Protein AF-A0A3B9PHK7-F1 (afdb_monomer)

Secondary structure (DSSP, 8-state):
-PPPPPPP---S-HHHHHTTEEE-SSB-EEEETTTTEEEEEEEE--TT-TTS-EEEEEEEETTT--EEEEEEEEEEESEEEE--SSS-EEEEEETTTTEEEEEETTT--EEEEE----S----------

pLDDT: mean 96.05, std 5.45, range [64.12, 98.88]

Solvent-accessible surface area (backbone atoms only — not comparable to full-atom values): 7158 Å² total; per-residue (Å²): 135,81,89,84,78,78,81,84,70,62,84,63,53,74,68,39,49,72,63,27,50,41,62,19,17,73,32,33,62,36,65,33,74,90,77,39,34,35,39,36,28,20,35,73,53,65,89,93,51,47,65,43,56,18,38,31,34,42,29,21,35,65,87,77,28,49,76,75,51,74,33,68,65,90,46,67,24,26,19,43,33,42,42,54,56,101,80,33,39,30,38,35,26,13,29,87,78,12,26,37,39,33,21,39,57,86,80,42,48,80,74,52,74,48,65,83,50,65,81,62,41,60,83,73,86,64,70,89,112

Sequence (129 aa):
AGAEFLAPIEVFTEQEKAAKWRPGGWQPVTYHKASNEIYLLADQREKWTHKLPSRFVFVVDGSTGKRLRRIDLGHEIDAIGVSQDASPLLYAVSATDKTLYIHDARSGAALGTVDELGRAPTLIVTPDR

Radius of gyration: 14.82 Å; Cα contacts (8 Å, |Δi|>4): 303; chains: 1; bounding box: 41×33×37 Å

Foldseek 3Di:
DDDDDDDDQDLDDPVVVVQQKDAAAQAQWEAAPVQQKIWGFIDRDDPPCRRWFGQKIFIARNRHSHTPDIAGQVDRFRHWYWAHDPFIWIWTDDQVQQKIWIARPNPNHTDDMDHPNDRGDHDDDHDDD

Mean predicted aligned error: 3.12 Å

Structure (mmCIF, N/CA/C/O backbone):
data_AF-A0A3B9PHK7-F1
#
_entry.id   AF-A0A3B9PHK7-F1
#
loop_
_atom_site.group_PDB
_atom_site.id
_atom_site.type_symbol
_atom_site.label_atom_id
_atom_site.label_alt_id
_atom_site.label_comp_id
_atom_site.label_asym_id
_atom_site.label_entity_id
_atom_site.label_seq_id
_atom_site.pdbx_PDB_ins_code
_atom_site.Cartn_x
_atom_site.Cartn_y
_atom_site.Cartn_z
_atom_site.occupancy
_atom_site.B_iso_or_equiv
_atom_site.auth_seq_id
_atom_site.auth_comp_id
_atom_site.auth_asym_id
_atom_site.auth_atom_id
_atom_site.pdbx_PDB_model_num
ATOM 1 N N . ALA A 1 1 ? -25.169 22.256 11.347 1.00 67.50 1 ALA A N 1
ATOM 2 C CA . ALA A 1 1 ? -24.779 20.984 11.984 1.00 67.50 1 ALA A CA 1
ATOM 3 C C . ALA A 1 1 ? -23.267 20.851 11.855 1.00 67.50 1 ALA A C 1
ATOM 5 O O . ALA A 1 1 ? -22.759 21.155 10.782 1.00 67.50 1 ALA A O 1
ATOM 6 N N . GLY A 1 2 ? -22.552 20.543 12.941 1.00 78.12 2 GLY A N 1
ATOM 7 C CA . GLY A 1 2 ? -21.100 20.325 12.897 1.00 78.12 2 GLY A CA 1
ATOM 8 C C . GLY A 1 2 ? -20.765 19.006 12.197 1.00 78.12 2 GLY A C 1
ATOM 9 O O . GLY A 1 2 ? -21.628 18.140 12.096 1.00 78.12 2 GLY A O 1
ATOM 10 N N . ALA A 1 3 ? -19.542 18.865 11.689 1.00 81.31 3 ALA A N 1
ATOM 11 C CA . ALA A 1 3 ? -19.082 17.595 11.136 1.00 81.31 3 ALA A CA 1
ATOM 12 C C . ALA A 1 3 ? -18.886 16.569 12.265 1.00 81.31 3 ALA A C 1
ATOM 14 O O . ALA A 1 3 ? -18.235 16.872 13.265 1.00 81.31 3 ALA A O 1
ATOM 15 N N . GLU A 1 4 ? -19.429 15.364 12.094 1.00 87.31 4 GLU A N 1
ATOM 16 C CA . GLU A 1 4 ? -19.097 14.206 12.924 1.00 87.31 4 GLU A CA 1
ATOM 17 C C . GLU A 1 4 ? -17.910 13.475 12.290 1.00 87.31 4 GLU A C 1
ATOM 19 O O . GLU A 1 4 ? -17.957 13.087 11.122 1.00 87.31 4 GLU A O 1
ATOM 24 N N . PHE A 1 5 ? -16.827 13.316 13.050 1.00 83.50 5 PHE A N 1
ATOM 25 C CA . PHE A 1 5 ? -15.649 12.574 12.611 1.00 83.50 5 PHE A CA 1
ATOM 26 C C . PHE A 1 5 ? -15.727 11.135 13.111 1.00 83.50 5 PHE A C 1
ATOM 28 O O . PHE A 1 5 ? -16.051 10.890 14.273 1.00 83.50 5 PHE A O 1
ATOM 35 N N . LEU A 1 6 ? -15.386 10.187 12.239 1.00 82.25 6 LEU A N 1
ATOM 36 C CA . LEU A 1 6 ? -15.200 8.796 12.637 1.00 82.25 6 LEU A CA 1
ATOM 37 C C . LEU A 1 6 ? -13.993 8.665 13.575 1.00 82.25 6 LEU A C 1
ATOM 39 O O . LEU A 1 6 ? -13.069 9.484 13.549 1.00 82.25 6 LEU A O 1
ATOM 43 N N . ALA A 1 7 ? -13.992 7.606 14.384 1.00 87.25 7 ALA A N 1
ATOM 44 C CA . ALA A 1 7 ? -12.820 7.249 15.168 1.00 87.25 7 ALA A CA 1
ATOM 45 C C . ALA A 1 7 ? -11.613 6.974 14.241 1.00 87.25 7 ALA A C 1
ATOM 47 O O . ALA A 1 7 ? -11.799 6.422 13.152 1.00 87.25 7 ALA A O 1
ATOM 48 N N . PRO A 1 8 ? -10.380 7.331 14.649 1.00 89.31 8 PRO A N 1
ATOM 49 C CA . PRO A 1 8 ? -9.183 7.007 13.881 1.00 89.31 8 PRO A CA 1
ATOM 50 C C . PRO A 1 8 ? -9.017 5.498 13.688 1.00 89.31 8 PRO A C 1
ATOM 52 O O . PRO A 1 8 ? -9.273 4.708 14.596 1.00 89.31 8 PRO A O 1
ATOM 55 N N . ILE A 1 9 ? -8.527 5.106 12.513 1.00 91.12 9 ILE A N 1
ATOM 56 C CA . ILE A 1 9 ? -8.134 3.724 12.244 1.00 91.12 9 ILE A CA 1
ATOM 57 C C . ILE A 1 9 ? -6.730 3.487 12.804 1.00 91.12 9 ILE A C 1
ATOM 59 O O . ILE A 1 9 ? -5.747 4.059 12.330 1.00 91.12 9 ILE A O 1
ATOM 63 N N . GLU A 1 10 ? -6.636 2.601 13.791 1.00 91.81 10 GLU A N 1
ATOM 64 C CA . GLU A 1 10 ? -5.376 2.178 14.402 1.00 91.81 10 GLU A C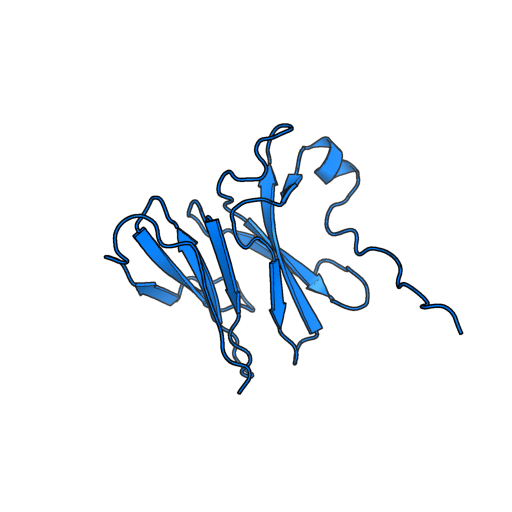A 1
ATOM 65 C C . GLU A 1 10 ? -4.828 0.931 13.695 1.00 91.81 10 GLU A C 1
ATOM 67 O O . GLU A 1 10 ? -5.211 -0.198 13.993 1.00 91.81 10 GLU A O 1
ATOM 72 N N . VAL A 1 11 ? -3.916 1.128 12.736 1.00 95.19 11 VAL A N 1
ATOM 73 C CA . VAL A 1 11 ? -3.357 0.021 11.930 1.00 95.19 11 VAL A CA 1
ATOM 74 C C . VAL A 1 11 ? -2.361 -0.847 12.709 1.00 95.19 11 VAL A C 1
ATOM 76 O O . VAL A 1 11 ? -2.212 -2.034 12.402 1.00 95.19 11 VAL A O 1
ATOM 79 N N . PHE A 1 12 ? -1.676 -0.281 13.705 1.00 96.25 12 PHE A N 1
ATOM 80 C CA . PHE A 1 12 ? -0.654 -0.968 14.502 1.00 96.25 12 PHE A CA 1
ATOM 81 C C . PHE A 1 12 ? -1.151 -1.252 15.913 1.00 96.25 12 PHE A C 1
ATOM 83 O O . PHE A 1 12 ? -1.751 -0.384 16.549 1.00 96.25 12 PHE A O 1
ATOM 90 N N . THR A 1 13 ? -0.828 -2.434 16.434 1.00 95.94 13 THR A N 1
ATOM 91 C CA . THR A 1 13 ? -1.042 -2.731 17.855 1.00 95.94 13 THR A CA 1
ATOM 92 C C . THR A 1 13 ? -0.087 -1.918 18.731 1.00 95.94 13 THR A C 1
ATOM 94 O O . THR A 1 13 ? 0.940 -1.415 18.268 1.00 95.94 13 THR A O 1
ATOM 97 N N . GLU A 1 14 ? -0.368 -1.831 20.031 1.00 96.94 14 GLU A N 1
ATOM 98 C CA . GLU A 1 14 ? 0.536 -1.171 20.982 1.00 96.94 14 GLU A CA 1
ATOM 99 C C . GLU A 1 14 ? 1.929 -1.823 21.010 1.00 96.94 14 GLU A C 1
ATOM 101 O O . GLU A 1 14 ? 2.943 -1.130 21.102 1.00 96.94 14 GLU A O 1
ATOM 106 N N . GLN A 1 15 ? 2.008 -3.148 20.837 1.00 98.12 15 GLN A N 1
ATOM 107 C CA . GLN A 1 15 ? 3.281 -3.865 20.737 1.00 98.12 15 GLN A CA 1
ATOM 108 C C . GLN A 1 15 ? 4.051 -3.480 19.470 1.00 98.12 15 GLN A C 1
ATOM 110 O O . GLN A 1 15 ? 5.267 -3.314 19.516 1.00 98.12 15 GLN A O 1
ATOM 115 N N . GLU A 1 16 ? 3.368 -3.300 18.341 1.00 97.75 16 GLU A N 1
ATOM 116 C CA . GLU A 1 16 ? 4.004 -2.889 17.088 1.00 97.75 16 GLU A CA 1
ATOM 117 C C . GLU A 1 16 ? 4.474 -1.436 17.134 1.00 97.75 16 GLU A C 1
ATOM 119 O O . GLU A 1 16 ? 5.586 -1.140 16.691 1.00 97.75 16 GLU A O 1
ATOM 124 N N . LYS A 1 17 ? 3.690 -0.542 17.748 1.00 97.19 17 LYS A N 1
ATOM 125 C CA . LYS A 1 17 ? 4.109 0.840 18.024 1.00 97.19 17 LYS A CA 1
ATOM 126 C C . LYS A 1 17 ? 5.353 0.870 18.915 1.00 97.19 17 LYS A C 1
ATOM 128 O O . LYS A 1 17 ? 6.294 1.613 18.621 1.00 97.19 17 LYS A O 1
ATOM 133 N N . ALA A 1 18 ? 5.393 0.039 19.961 1.00 98.06 18 ALA A N 1
ATOM 134 C CA . ALA A 1 18 ? 6.561 -0.120 20.828 1.00 98.06 18 ALA A CA 1
ATOM 135 C C . ALA A 1 18 ? 7.772 -0.695 20.068 1.00 98.06 18 ALA A C 1
ATOM 137 O O . ALA A 1 18 ? 8.894 -0.224 20.244 1.00 98.06 18 ALA A O 1
ATOM 138 N N . ALA A 1 19 ? 7.536 -1.632 19.145 1.00 98.31 19 ALA A N 1
ATOM 139 C CA . ALA A 1 19 ? 8.527 -2.170 18.211 1.00 98.31 19 ALA A CA 1
ATOM 140 C C . ALA A 1 19 ? 8.820 -1.241 17.014 1.00 98.31 19 ALA A C 1
ATOM 142 O O . ALA A 1 19 ? 9.459 -1.658 16.046 1.00 98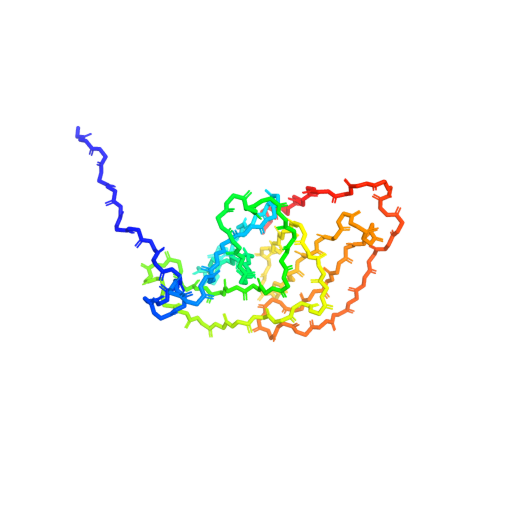.31 19 ALA A O 1
ATOM 143 N N . LYS A 1 20 ? 8.381 0.021 17.090 1.00 98.44 20 LYS A N 1
ATOM 144 C CA . LYS A 1 20 ? 8.667 1.104 16.143 1.00 98.44 20 LYS A CA 1
ATOM 145 C C . LYS A 1 20 ? 8.141 0.889 14.722 1.00 98.44 20 LYS A C 1
ATOM 147 O O . LYS A 1 20 ? 8.658 1.510 13.795 1.00 98.44 20 LYS A O 1
ATOM 152 N N . TRP A 1 21 ? 7.097 0.086 14.538 1.00 98.38 21 TRP A N 1
ATOM 153 C CA . TRP A 1 21 ? 6.368 0.046 13.271 1.00 98.38 21 TRP A CA 1
ATOM 154 C C . TRP A 1 21 ? 5.666 1.378 13.033 1.00 98.38 21 TRP A C 1
ATOM 156 O O . TRP A 1 21 ? 4.891 1.848 13.871 1.00 98.38 21 TRP A O 1
ATOM 166 N N . ARG A 1 22 ? 5.989 2.026 11.912 1.00 98.25 22 ARG A N 1
ATOM 167 C CA . ARG A 1 22 ? 5.428 3.325 11.531 1.00 98.25 22 ARG A CA 1
ATOM 168 C C . ARG A 1 22 ? 5.298 3.422 10.011 1.00 98.25 22 ARG A C 1
ATOM 170 O O . ARG A 1 22 ? 6.124 2.841 9.298 1.00 98.25 22 ARG A O 1
ATOM 177 N N . PRO A 1 23 ? 4.326 4.201 9.511 1.00 98.19 23 PRO A N 1
ATOM 178 C CA . PRO A 1 23 ? 4.223 4.474 8.089 1.00 98.19 23 PRO A CA 1
ATOM 179 C C . PRO A 1 23 ? 5.441 5.238 7.586 1.00 98.19 23 PRO A C 1
ATOM 181 O O . PRO A 1 23 ? 6.073 5.989 8.343 1.00 98.19 23 PRO A O 1
ATOM 184 N N . GLY A 1 24 ? 5.708 5.118 6.294 1.00 98.25 24 GLY A N 1
ATOM 185 C CA . GLY A 1 24 ? 6.541 6.097 5.623 1.00 98.25 24 GLY A CA 1
ATOM 186 C C . GLY A 1 24 ? 6.861 5.784 4.175 1.00 98.25 24 GLY A C 1
ATOM 187 O O . GLY A 1 24 ? 6.406 4.791 3.614 1.00 98.25 24 GLY A O 1
ATOM 188 N N . GLY A 1 25 ? 7.590 6.718 3.582 1.00 97.75 25 GLY A N 1
ATOM 189 C CA . GLY A 1 25 ? 7.742 6.874 2.142 1.00 97.75 25 GLY A CA 1
ATOM 190 C C . GLY A 1 25 ? 7.155 8.217 1.704 1.00 97.75 25 GLY A C 1
ATOM 191 O O . GLY A 1 25 ? 7.103 9.177 2.478 1.00 97.75 25 GLY A O 1
ATOM 192 N N . TRP A 1 26 ? 6.703 8.283 0.460 1.00 98.12 26 TRP A N 1
ATOM 193 C CA . TRP A 1 26 ? 6.180 9.467 -0.209 1.00 98.12 26 TRP A CA 1
ATOM 194 C C . TRP A 1 26 ? 4.658 9.437 -0.397 1.00 98.12 26 TRP A C 1
ATOM 196 O O . TRP A 1 26 ? 3.976 10.351 0.064 1.00 98.12 26 TRP A O 1
ATOM 206 N N . GLN A 1 27 ? 4.107 8.367 -0.982 1.00 98.12 27 GLN A N 1
ATOM 207 C CA . GLN A 1 27 ? 2.659 8.099 -0.999 1.00 98.12 27 GLN A CA 1
ATOM 208 C C . GLN A 1 27 ? 2.375 6.821 -0.207 1.00 98.12 27 GLN A C 1
ATOM 210 O O . GLN A 1 27 ? 2.229 5.746 -0.792 1.00 98.12 27 GLN A O 1
ATOM 215 N N . PRO A 1 28 ? 2.335 6.907 1.134 1.00 98.12 28 PRO A N 1
ATOM 216 C CA . PRO A 1 28 ? 2.305 5.721 1.974 1.00 98.12 28 PRO A CA 1
ATOM 217 C C . PRO A 1 28 ? 0.914 5.094 2.098 1.00 98.12 28 PRO A C 1
ATOM 219 O O . PRO A 1 28 ? 0.782 4.080 2.769 1.00 98.12 28 PRO A O 1
ATOM 222 N N . VAL A 1 29 ? -0.135 5.690 1.527 1.00 98.06 29 VAL A N 1
ATOM 223 C CA . VAL A 1 29 ? -1.509 5.204 1.680 1.00 98.06 29 VAL A CA 1
ATOM 224 C C . VAL A 1 29 ? -2.241 5.187 0.346 1.00 98.06 29 VAL A C 1
ATOM 226 O O . VAL A 1 29 ? -2.159 6.135 -0.432 1.00 98.06 29 VAL A O 1
ATOM 229 N N . THR A 1 30 ? -2.984 4.112 0.103 1.00 98.12 30 THR A N 1
ATOM 230 C CA . THR A 1 30 ? -3.943 4.003 -0.998 1.00 98.12 30 THR A CA 1
ATOM 231 C C . THR A 1 30 ? -5.179 3.223 -0.541 1.00 98.12 30 THR A C 1
ATOM 233 O O . THR A 1 30 ? -5.188 2.637 0.545 1.00 98.12 30 THR A O 1
ATOM 236 N N . TYR A 1 31 ? -6.248 3.256 -1.331 1.00 97.50 31 TYR A N 1
ATOM 237 C CA . TYR A 1 31 ? -7.546 2.694 -0.967 1.00 97.50 31 TYR A CA 1
ATOM 238 C C . TYR A 1 31 ? -8.190 2.006 -2.164 1.00 97.50 31 TYR A C 1
ATOM 240 O O . TYR A 1 31 ? -8.228 2.567 -3.259 1.00 97.50 31 TYR A O 1
ATOM 248 N N . HIS A 1 32 ? -8.724 0.809 -1.942 1.00 98.06 32 HIS A N 1
ATOM 249 C CA . HIS A 1 32 ? -9.518 0.093 -2.928 1.00 98.06 32 HIS A CA 1
ATOM 250 C C . HIS A 1 32 ? -11.001 0.168 -2.564 1.00 98.06 32 HIS A C 1
ATOM 252 O O . HIS A 1 32 ? -11.425 -0.349 -1.527 1.00 98.06 32 HIS A O 1
ATOM 258 N N . LYS A 1 33 ? -11.799 0.802 -3.428 1.00 96.44 33 LYS A N 1
ATOM 259 C CA . LYS A 1 33 ? -13.198 1.139 -3.130 1.00 96.44 33 LYS A CA 1
ATOM 260 C C . LYS A 1 33 ? -14.094 -0.077 -2.983 1.00 96.44 33 LYS A C 1
ATOM 262 O O . LYS A 1 33 ? -14.838 -0.169 -2.013 1.00 96.44 33 LYS A O 1
ATOM 267 N N . ALA A 1 34 ? -14.030 -1.002 -3.939 1.00 96.62 34 ALA A N 1
ATOM 268 C CA . ALA A 1 34 ? -14.975 -2.112 -4.003 1.00 96.62 34 ALA A CA 1
ATOM 269 C C . ALA A 1 34 ? -14.792 -3.115 -2.853 1.00 96.62 34 ALA A C 1
ATOM 271 O O . ALA A 1 34 ? -15.773 -3.693 -2.393 1.00 96.62 34 ALA A O 1
ATOM 272 N N . SER A 1 35 ? -13.557 -3.314 -2.372 1.00 97.56 35 SER A N 1
ATOM 273 C CA . SER A 1 35 ? -13.289 -4.171 -1.206 1.00 97.56 35 SER A CA 1
ATOM 274 C C . SER A 1 35 ? -13.277 -3.421 0.125 1.00 97.56 35 SER A C 1
ATOM 276 O O . SER A 1 35 ? -13.172 -4.075 1.158 1.00 97.56 35 SER A O 1
ATOM 278 N N . ASN A 1 36 ? -13.403 -2.088 0.118 1.00 97.31 36 ASN A N 1
ATOM 279 C CA . ASN A 1 36 ? -13.253 -1.244 1.303 1.00 97.31 36 ASN A CA 1
ATOM 280 C C . ASN A 1 36 ? -11.939 -1.528 2.053 1.00 97.31 36 ASN A C 1
ATOM 282 O O . ASN A 1 36 ? -11.925 -1.735 3.263 1.00 97.31 36 ASN A O 1
ATOM 286 N N . GLU A 1 37 ? -10.821 -1.575 1.329 1.00 98.31 3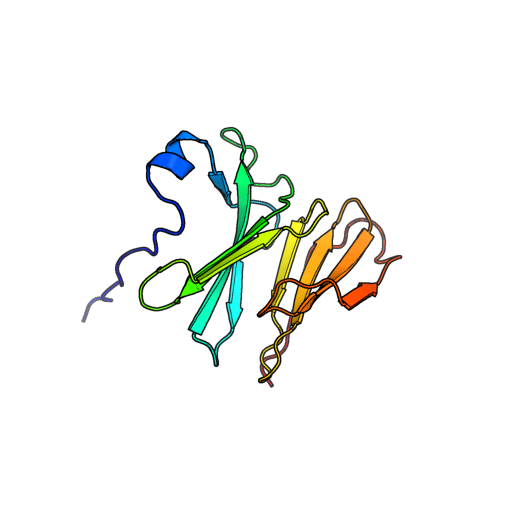7 GLU A N 1
ATOM 287 C CA . GLU A 1 37 ? -9.509 -1.903 1.896 1.00 98.31 37 GLU A CA 1
ATOM 288 C C . GLU A 1 37 ? -8.561 -0.708 1.829 1.00 98.31 37 GLU A C 1
ATOM 290 O O . GLU A 1 37 ? -8.332 -0.141 0.759 1.00 98.31 37 GLU A O 1
ATOM 295 N N . ILE A 1 38 ? -7.964 -0.355 2.969 1.00 98.38 38 ILE A N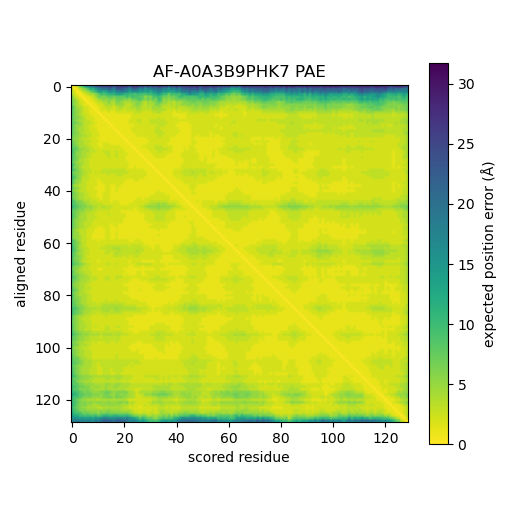 1
ATOM 296 C CA . ILE A 1 38 ? -6.884 0.630 3.066 1.00 98.38 38 ILE A CA 1
ATOM 297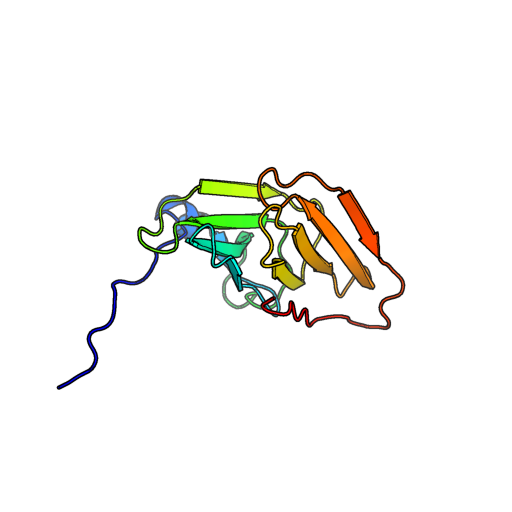 C C . ILE A 1 38 ? -5.552 -0.114 3.069 1.00 98.38 38 ILE A C 1
ATOM 299 O O . ILE A 1 38 ? -5.355 -1.054 3.838 1.00 98.38 38 ILE A O 1
ATOM 303 N N . TYR A 1 39 ? -4.623 0.350 2.242 1.00 98.69 39 TYR A N 1
ATOM 304 C CA . TYR A 1 39 ? -3.264 -0.163 2.126 1.00 98.69 39 TYR A CA 1
ATOM 305 C C . TYR A 1 39 ? -2.318 0.890 2.697 1.00 98.69 39 TYR A C 1
ATOM 307 O O . TYR A 1 39 ? -2.332 2.034 2.244 1.00 98.69 39 TYR A O 1
ATOM 315 N N . LEU A 1 40 ? -1.512 0.514 3.688 1.00 98.81 40 LEU A N 1
ATOM 316 C CA . LEU A 1 40 ? -0.590 1.404 4.389 1.00 98.81 40 LEU A CA 1
ATOM 317 C C . LEU A 1 40 ? 0.843 0.877 4.306 1.00 98.81 40 LEU A C 1
ATOM 319 O O . LEU A 1 40 ? 1.173 -0.157 4.887 1.00 98.81 40 LEU A O 1
ATOM 323 N N . LEU A 1 41 ? 1.695 1.615 3.609 1.00 98.88 41 LEU A N 1
ATOM 324 C CA . LEU A 1 41 ? 3.124 1.375 3.480 1.00 98.88 41 LEU A CA 1
ATOM 325 C C . LEU A 1 41 ? 3.841 1.731 4.789 1.00 98.88 41 LEU A C 1
ATOM 327 O O . LEU A 1 41 ? 3.728 2.855 5.292 1.00 98.88 41 LEU A O 1
ATOM 331 N N . ALA A 1 42 ? 4.560 0.769 5.360 1.00 98.69 42 ALA A N 1
ATOM 332 C CA . ALA A 1 42 ? 5.173 0.903 6.671 1.00 98.69 42 ALA A CA 1
ATOM 333 C C . ALA A 1 42 ? 6.386 -0.007 6.871 1.00 98.69 42 ALA A C 1
ATOM 335 O O . ALA A 1 42 ? 6.563 -1.026 6.211 1.00 98.69 42 ALA A O 1
ATOM 336 N N . ASP A 1 43 ? 7.212 0.368 7.843 1.00 98.81 43 ASP A N 1
ATOM 337 C CA . ASP A 1 43 ? 8.361 -0.424 8.279 1.00 98.81 43 ASP A CA 1
ATOM 338 C C . ASP A 1 43 ? 8.693 -0.098 9.738 1.00 98.81 43 ASP A C 1
ATOM 340 O O . ASP A 1 43 ? 8.132 0.839 10.322 1.00 98.81 43 ASP A O 1
ATOM 344 N N . GLN A 1 44 ? 9.626 -0.840 10.324 1.00 98.62 44 GLN A N 1
ATOM 345 C CA . GLN A 1 44 ? 10.237 -0.461 11.588 1.00 98.62 44 GLN A CA 1
ATOM 346 C C . GLN A 1 44 ? 11.206 0.692 11.362 1.00 98.62 44 GLN A C 1
ATOM 348 O O . GLN A 1 44 ? 12.146 0.587 10.577 1.00 98.62 44 GLN A O 1
ATOM 353 N N . ARG A 1 45 ? 10.988 1.812 12.052 1.00 97.88 45 ARG A N 1
ATOM 354 C CA . ARG A 1 45 ? 11.801 3.010 11.840 1.00 97.88 45 ARG A CA 1
ATOM 355 C C . ARG A 1 45 ? 11.882 3.903 13.069 1.00 97.88 45 ARG A C 1
ATOM 357 O O . ARG A 1 45 ? 10.962 3.976 13.886 1.00 97.88 45 ARG A O 1
ATOM 364 N N . GLU A 1 46 ? 12.983 4.637 13.164 1.00 97.88 46 GLU A N 1
ATOM 365 C CA . GLU A 1 46 ? 13.176 5.637 14.209 1.00 97.88 46 GLU A CA 1
ATOM 366 C C . GLU A 1 46 ? 12.264 6.861 14.046 1.00 97.88 46 GLU A C 1
ATOM 368 O O . GLU A 1 46 ? 11.562 7.063 13.052 1.00 97.88 46 GLU A O 1
ATOM 373 N N . LYS A 1 47 ? 12.259 7.720 15.066 1.00 95.31 47 LYS A N 1
ATOM 374 C CA . LYS A 1 47 ? 11.590 9.017 14.973 1.00 95.31 47 LYS A CA 1
ATOM 375 C C . LYS A 1 47 ? 12.223 9.839 13.839 1.00 95.31 47 LYS A C 1
ATOM 377 O O . LYS A 1 47 ? 13.436 9.831 13.670 1.00 95.31 47 LYS A O 1
ATOM 382 N N . TRP A 1 48 ? 11.393 10.583 13.107 1.00 97.12 48 TRP A N 1
ATOM 383 C CA . TRP A 1 48 ? 11.800 11.511 12.037 1.00 97.12 48 TRP A CA 1
ATOM 384 C C . TRP A 1 48 ? 12.318 10.894 10.730 1.00 97.12 48 TRP A C 1
ATOM 386 O O . TRP A 1 48 ? 12.664 11.637 9.820 1.00 97.12 48 TRP A O 1
ATOM 396 N N . THR A 1 49 ? 12.240 9.576 10.557 1.00 98.31 49 THR A N 1
ATOM 397 C CA . THR A 1 49 ? 12.581 8.887 9.296 1.00 98.31 49 THR A CA 1
ATOM 398 C C . THR A 1 49 ? 11.345 8.542 8.447 1.00 98.31 49 THR A C 1
ATOM 400 O O . THR A 1 49 ? 11.346 7.618 7.637 1.00 98.31 49 THR A O 1
ATOM 403 N N . HIS A 1 50 ? 10.252 9.290 8.619 1.00 98.06 50 HIS A N 1
ATOM 404 C CA . HIS A 1 50 ? 8.948 9.020 7.993 1.00 98.06 50 HIS A CA 1
ATOM 405 C C . HIS A 1 50 ? 8.936 9.161 6.460 1.00 98.06 50 HIS A C 1
ATOM 407 O O . HIS A 1 50 ? 7.985 8.723 5.826 1.00 98.06 50 HIS A O 1
ATOM 413 N N . LYS A 1 51 ? 9.979 9.747 5.860 1.00 97.81 51 LYS A N 1
ATOM 414 C CA . LYS A 1 51 ? 10.149 9.831 4.400 1.00 97.81 51 LYS A CA 1
ATOM 415 C C . LYS A 1 51 ? 11.060 8.751 3.815 1.00 97.81 51 LYS A C 1
ATOM 417 O O . LYS A 1 51 ? 11.214 8.714 2.604 1.00 97.81 51 LYS A O 1
ATOM 422 N N . LEU A 1 52 ? 11.689 7.920 4.652 1.00 98.12 52 LEU A N 1
ATOM 423 C CA . LEU A 1 52 ? 12.464 6.784 4.155 1.00 98.12 52 LEU A CA 1
ATOM 424 C C . LEU A 1 52 ? 11.523 5.717 3.577 1.00 98.12 52 LEU A C 1
ATOM 426 O O . LEU A 1 52 ? 10.397 5.596 4.085 1.00 98.12 52 LEU A O 1
ATOM 430 N N . PRO A 1 53 ? 11.982 4.951 2.574 1.00 98.44 53 PRO A N 1
ATOM 431 C CA . PRO A 1 53 ? 11.212 3.859 1.998 1.00 98.44 53 PRO A CA 1
ATOM 432 C C . PRO A 1 53 ? 10.821 2.798 3.036 1.00 98.44 53 PRO A C 1
ATOM 434 O O . PRO A 1 53 ? 11.246 2.817 4.198 1.00 98.44 53 PRO A O 1
ATOM 437 N N . SER A 1 54 ? 9.917 1.917 2.622 1.00 98.88 54 SER A N 1
ATOM 438 C CA . SER A 1 54 ? 9.400 0.824 3.439 1.00 98.88 54 SER A CA 1
ATOM 439 C C . SER A 1 54 ? 9.325 -0.466 2.645 1.00 98.88 54 SER A C 1
ATOM 441 O O . SER A 1 54 ? 9.128 -0.430 1.434 1.00 98.88 54 SER A O 1
ATOM 443 N N . ARG A 1 55 ? 9.348 -1.602 3.345 1.00 98.81 55 ARG A N 1
ATOM 444 C CA . ARG A 1 55 ? 9.256 -2.924 2.711 1.00 98.81 55 ARG A CA 1
ATOM 445 C C . ARG A 1 55 ? 7.910 -3.617 2.883 1.00 98.81 55 ARG A C 1
ATOM 447 O O . ARG A 1 55 ? 7.667 -4.627 2.232 1.00 98.81 55 ARG A O 1
ATOM 454 N N . PHE A 1 56 ? 7.023 -3.111 3.744 1.00 98.88 56 PHE A N 1
ATOM 455 C CA . PHE A 1 56 ? 5.769 -3.795 4.066 1.00 98.88 56 PHE A CA 1
ATOM 456 C C . PHE A 1 56 ? 4.540 -2.942 3.774 1.00 98.88 56 PHE A C 1
ATOM 458 O O . PHE A 1 56 ? 4.512 -1.748 4.068 1.00 98.88 56 PHE A O 1
ATOM 465 N N . VAL A 1 57 ? 3.476 -3.581 3.285 1.00 98.88 57 VAL A N 1
ATOM 466 C CA . VAL A 1 57 ? 2.132 -2.992 3.225 1.00 98.88 57 VAL A CA 1
ATOM 467 C C . VAL A 1 57 ? 1.221 -3.695 4.216 1.00 98.88 57 VAL A C 1
ATOM 469 O O . VAL A 1 57 ? 1.047 -4.912 4.185 1.00 98.88 57 VAL A O 1
ATOM 472 N N . PHE A 1 58 ? 0.600 -2.916 5.088 1.00 98.75 58 PHE A N 1
ATOM 473 C CA . PHE A 1 58 ? -0.449 -3.368 5.985 1.00 98.75 58 PHE A CA 1
ATOM 474 C C . PHE A 1 58 ? -1.793 -3.076 5.338 1.00 98.75 58 PHE A C 1
ATOM 476 O O . PHE A 1 58 ? -2.083 -1.926 5.016 1.00 98.75 58 PHE A O 1
ATOM 483 N N . VAL A 1 59 ? -2.606 -4.111 5.149 1.00 98.75 59 VAL A N 1
ATOM 484 C CA . VAL A 1 59 ? -3.949 -3.965 4.588 1.00 98.75 59 VAL A CA 1
ATOM 485 C C . VAL A 1 59 ? -4.970 -4.125 5.699 1.00 98.75 59 VAL A C 1
ATOM 487 O O . VAL A 1 59 ? -4.961 -5.128 6.425 1.00 98.75 59 VAL A O 1
ATOM 490 N N . VAL A 1 60 ? -5.843 -3.135 5.832 1.00 98.38 60 VAL A N 1
ATOM 491 C CA . VAL A 1 60 ? -6.892 -3.086 6.851 1.00 98.38 60 VAL A CA 1
ATOM 492 C C . VAL A 1 60 ? -8.251 -2.837 6.210 1.00 98.38 60 VAL A C 1
ATOM 494 O O . VAL A 1 60 ? -8.349 -2.207 5.158 1.00 98.38 60 VAL A O 1
ATOM 497 N N . ASP A 1 61 ? -9.301 -3.322 6.861 1.00 97.12 61 ASP A N 1
ATOM 498 C CA . ASP A 1 61 ? -10.675 -2.973 6.514 1.00 97.12 61 ASP A CA 1
ATOM 499 C C . ASP A 1 61 ? -10.927 -1.481 6.796 1.00 97.12 61 ASP A C 1
ATOM 501 O O . ASP A 1 61 ? -10.608 -0.976 7.874 1.00 97.12 61 ASP A O 1
ATOM 505 N N . GLY A 1 62 ? -11.485 -0.772 5.818 1.00 95.06 62 GLY A N 1
ATOM 506 C CA . GLY A 1 62 ? -11.660 0.680 5.834 1.00 95.06 62 GLY A CA 1
ATOM 507 C C . GLY A 1 62 ? -12.744 1.178 6.786 1.00 95.06 62 GLY A C 1
ATOM 508 O O . GLY A 1 62 ? -12.793 2.371 7.073 1.00 95.06 62 GLY A O 1
ATOM 509 N N . SER A 1 63 ? -13.597 0.293 7.307 1.00 92.50 63 SER A N 1
ATOM 510 C CA . SER A 1 63 ? -14.640 0.658 8.274 1.00 92.50 63 SER A CA 1
ATOM 511 C C . SER A 1 63 ? -14.241 0.345 9.712 1.00 92.50 63 SER A C 1
ATOM 513 O O . SER A 1 63 ? -14.564 1.100 10.624 1.00 92.50 63 SER A O 1
ATOM 515 N N . THR A 1 64 ? -13.556 -0.774 9.924 1.00 92.62 64 THR A N 1
ATOM 516 C CA . THR A 1 64 ? -13.255 -1.317 11.255 1.00 92.62 64 THR A CA 1
ATOM 517 C C . THR A 1 64 ? -11.795 -1.149 11.658 1.00 92.62 64 THR A C 1
ATOM 519 O O . THR A 1 64 ? -11.468 -1.308 12.832 1.00 92.62 64 THR A O 1
ATOM 522 N N . GLY A 1 65 ? -10.895 -0.893 10.705 1.00 93.31 65 GLY A N 1
ATOM 523 C CA . GLY A 1 65 ? -9.452 -0.876 10.940 1.00 93.31 65 GLY A CA 1
ATOM 524 C C . GLY A 1 65 ? -8.840 -2.253 11.200 1.00 93.31 65 GLY A C 1
ATOM 525 O O . GLY A 1 65 ? -7.639 -2.359 11.456 1.00 93.31 65 GLY A O 1
ATOM 526 N N . LYS A 1 66 ? -9.632 -3.332 11.130 1.00 95.56 66 LYS A N 1
ATOM 527 C CA . LYS A 1 66 ? -9.143 -4.691 11.356 1.00 95.56 66 LYS A CA 1
ATOM 528 C C . LYS A 1 66 ? -8.106 -5.051 10.297 1.00 95.56 66 LYS A C 1
ATOM 530 O O . LYS A 1 66 ? -8.373 -4.964 9.100 1.00 95.56 66 LYS A O 1
ATOM 535 N N . ARG A 1 67 ? -6.945 -5.545 10.734 1.00 97.31 67 ARG A N 1
ATOM 536 C CA . ARG A 1 67 ? -5.924 -6.075 9.827 1.00 97.31 67 ARG A CA 1
ATOM 537 C C . ARG A 1 67 ? -6.434 -7.296 9.072 1.00 97.31 67 ARG A C 1
ATOM 539 O O . ARG A 1 67 ? -6.842 -8.284 9.680 1.00 97.31 67 ARG A O 1
ATOM 546 N N . LEU A 1 68 ? -6.349 -7.218 7.750 1.00 98.00 68 LEU A N 1
ATOM 547 C CA . LEU A 1 68 ? -6.705 -8.291 6.829 1.00 98.00 68 LEU A CA 1
ATOM 548 C C . LEU A 1 68 ? -5.468 -9.093 6.429 1.00 98.00 68 LEU A C 1
ATOM 550 O O . LEU A 1 68 ? -5.502 -10.319 6.429 1.00 98.00 68 LEU A O 1
ATOM 554 N N . ARG A 1 69 ? -4.368 -8.402 6.109 1.00 97.69 69 ARG A N 1
ATOM 555 C CA . ARG A 1 69 ? -3.099 -9.021 5.700 1.00 97.69 69 ARG A CA 1
ATOM 556 C C . ARG A 1 69 ? -1.925 -8.055 5.848 1.00 97.69 69 ARG A C 1
ATOM 558 O O . ARG A 1 69 ? -2.109 -6.844 5.976 1.00 97.69 69 ARG A O 1
ATOM 565 N N . ARG A 1 70 ? -0.715 -8.611 5.824 1.00 98.31 70 ARG A N 1
ATOM 566 C CA . ARG A 1 70 ? 0.548 -7.879 5.688 1.00 98.31 70 ARG A CA 1
ATOM 567 C C . ARG A 1 70 ? 1.287 -8.449 4.484 1.00 98.31 70 ARG A C 1
ATOM 569 O O . ARG A 1 70 ? 1.484 -9.658 4.428 1.00 98.31 70 ARG A O 1
ATOM 576 N N . ILE A 1 71 ? 1.673 -7.585 3.559 1.00 98.75 71 ILE A N 1
ATOM 577 C CA . ILE A 1 71 ? 2.402 -7.931 2.340 1.00 98.75 71 ILE A CA 1
ATOM 578 C C . ILE A 1 71 ? 3.860 -7.521 2.544 1.00 98.75 71 ILE A C 1
ATOM 580 O O . ILE A 1 71 ? 4.120 -6.384 2.936 1.00 98.75 71 ILE A O 1
ATOM 584 N N . ASP A 1 72 ? 4.786 -8.448 2.313 1.00 98.50 72 ASP A N 1
ATOM 585 C CA . ASP A 1 72 ? 6.217 -8.163 2.186 1.00 98.50 72 ASP A CA 1
ATOM 586 C C . ASP A 1 72 ? 6.508 -7.899 0.707 1.00 98.50 72 ASP A C 1
ATOM 588 O O . ASP A 1 72 ? 6.237 -8.751 -0.140 1.00 98.50 72 ASP A O 1
ATOM 592 N N . LEU A 1 73 ? 6.973 -6.693 0.396 1.00 98.50 73 LEU A N 1
ATOM 593 C CA . LEU A 1 73 ? 7.228 -6.259 -0.974 1.00 98.50 73 LEU A CA 1
ATOM 594 C C . LEU A 1 73 ? 8.580 -6.765 -1.485 1.00 98.50 73 LEU A C 1
ATOM 596 O O . LEU A 1 73 ? 8.798 -6.739 -2.688 1.00 98.50 73 LEU A O 1
ATOM 600 N N . GLY A 1 74 ? 9.493 -7.194 -0.604 1.00 97.81 74 GLY A N 1
ATOM 601 C CA . GLY A 1 74 ? 10.848 -7.622 -0.974 1.00 97.81 74 GLY A CA 1
ATOM 602 C C . GLY A 1 74 ? 11.785 -6.499 -1.444 1.00 97.81 74 GLY A C 1
ATOM 603 O O . GLY A 1 74 ? 12.949 -6.766 -1.736 1.00 97.81 74 GLY A O 1
ATOM 604 N N . HIS A 1 75 ? 11.304 -5.253 -1.485 1.00 98.00 75 HIS A N 1
ATOM 605 C CA . HIS A 1 75 ? 12.007 -4.085 -2.018 1.00 98.00 75 HIS A CA 1
ATOM 606 C C . HIS A 1 75 ? 11.779 -2.849 -1.140 1.00 98.00 75 HIS A C 1
ATOM 608 O O . HIS A 1 75 ? 10.799 -2.768 -0.400 1.00 98.00 75 HIS A O 1
ATOM 614 N N . GLU A 1 76 ? 12.677 -1.870 -1.242 1.00 98.31 76 GLU A N 1
ATOM 615 C CA . GLU A 1 76 ? 12.518 -0.551 -0.622 1.00 98.31 76 GLU A CA 1
ATOM 616 C C . GLU A 1 76 ? 11.584 0.306 -1.485 1.00 98.31 76 GLU A C 1
ATOM 618 O O . GLU A 1 76 ? 11.952 0.726 -2.586 1.00 98.31 76 GLU A O 1
ATOM 623 N N . ILE A 1 77 ? 10.368 0.547 -0.993 1.00 98.81 77 ILE A N 1
ATOM 624 C CA . ILE A 1 77 ? 9.290 1.214 -1.728 1.00 98.81 77 ILE A CA 1
ATOM 625 C C . ILE A 1 77 ? 9.007 2.593 -1.140 1.00 98.81 77 ILE A C 1
ATOM 627 O O . ILE A 1 77 ? 8.886 2.762 0.074 1.00 98.81 77 ILE A O 1
ATOM 631 N N . ASP A 1 78 ? 8.852 3.579 -2.019 1.00 98.62 78 ASP A N 1
ATOM 632 C CA . ASP A 1 78 ? 8.555 4.965 -1.668 1.00 98.62 78 ASP A CA 1
ATOM 633 C C . ASP A 1 78 ? 7.060 5.275 -1.787 1.00 98.62 78 ASP A C 1
ATOM 635 O O . ASP A 1 78 ? 6.515 6.029 -0.987 1.00 98.62 78 ASP A O 1
ATOM 639 N N . ALA A 1 79 ? 6.360 4.717 -2.770 1.00 98.75 79 ALA A N 1
ATOM 640 C CA . ALA A 1 79 ? 4.951 5.030 -2.995 1.00 98.75 79 ALA A CA 1
ATOM 641 C C . ALA A 1 79 ? 4.157 3.804 -3.442 1.00 98.75 79 ALA A C 1
ATOM 643 O O . ALA A 1 79 ? 4.679 2.934 -4.138 1.00 98.75 79 ALA A O 1
ATOM 644 N N . ILE A 1 80 ? 2.884 3.758 -3.046 1.00 98.81 80 ILE A N 1
ATOM 645 C CA . ILE A 1 80 ? 1.952 2.696 -3.430 1.00 98.81 80 ILE A CA 1
ATOM 646 C C . ILE A 1 80 ? 0.683 3.246 -4.087 1.00 98.81 80 ILE A C 1
ATOM 648 O O . ILE A 1 80 ? 0.232 4.351 -3.785 1.00 98.81 80 ILE A O 1
ATOM 652 N N . GLY A 1 81 ? 0.080 2.443 -4.961 1.00 98.56 81 GLY A N 1
ATOM 653 C CA . GLY A 1 81 ? -1.233 2.677 -5.563 1.00 98.56 81 GLY A CA 1
ATOM 654 C C . GLY A 1 81 ? -1.953 1.356 -5.827 1.00 98.56 81 GLY A C 1
ATOM 655 O O . GLY A 1 81 ? -1.309 0.314 -5.901 1.00 98.56 81 GLY A O 1
ATOM 656 N N . VAL A 1 82 ? -3.279 1.376 -5.957 1.00 98.56 82 VAL A N 1
ATOM 657 C CA . VAL A 1 82 ? -4.071 0.159 -6.199 1.00 98.56 82 VAL A CA 1
ATOM 658 C C . VAL A 1 82 ? -5.060 0.376 -7.343 1.00 98.56 82 VAL A C 1
ATOM 660 O O . VAL A 1 82 ? -5.765 1.390 -7.365 1.00 98.56 82 VAL A O 1
ATOM 663 N N . SER A 1 83 ? -5.093 -0.538 -8.322 1.00 98.31 83 SER A N 1
ATOM 664 C CA . SER A 1 83 ? -6.119 -0.489 -9.377 1.00 98.31 83 SER A CA 1
ATOM 665 C C . SER A 1 83 ? -7.511 -0.698 -8.769 1.00 98.31 83 SER A C 1
ATOM 667 O O . SER A 1 83 ? -7.638 -1.310 -7.713 1.00 98.31 83 SER A O 1
ATOM 669 N N . GLN A 1 84 ? -8.551 -0.138 -9.393 1.00 97.88 84 GLN A N 1
ATOM 670 C CA . GLN A 1 84 ? -9.918 -0.115 -8.837 1.00 97.88 84 GLN A CA 1
ATOM 671 C C . GLN A 1 84 ? -10.850 -1.192 -9.414 1.00 97.88 84 GLN A C 1
ATOM 673 O O . GLN A 1 84 ? -12.049 -1.189 -9.140 1.00 97.88 84 GLN A O 1
ATOM 678 N N . ASP A 1 85 ? -10.313 -2.100 -10.229 1.00 96.06 85 ASP A N 1
ATOM 679 C CA . ASP A 1 85 ? -11.068 -3.206 -10.812 1.00 96.06 85 ASP A CA 1
ATOM 680 C C . ASP A 1 85 ? -11.274 -4.377 -9.819 1.00 96.06 85 ASP A C 1
ATOM 682 O O . ASP A 1 85 ? -10.777 -4.386 -8.693 1.00 96.06 85 ASP A O 1
ATOM 686 N N . ALA A 1 86 ? -12.042 -5.398 -10.218 1.00 95.44 86 ALA A N 1
ATOM 687 C CA . ALA A 1 86 ? -12.394 -6.522 -9.342 1.00 95.44 86 ALA A CA 1
ATOM 688 C C . ALA A 1 86 ? -11.204 -7.430 -8.952 1.00 95.44 86 ALA A C 1
ATOM 690 O O . ALA A 1 86 ? -11.282 -8.153 -7.946 1.00 95.44 86 ALA A O 1
ATOM 691 N N . SER A 1 87 ? -10.109 -7.379 -9.710 1.00 96.56 87 SER A N 1
ATOM 692 C CA . SER A 1 87 ? -8.875 -8.141 -9.517 1.00 96.56 87 SER A CA 1
ATOM 693 C C . SER A 1 87 ? -7.701 -7.177 -9.302 1.00 96.56 87 SER A C 1
ATOM 695 O O . SER A 1 87 ? -6.802 -7.100 -10.141 1.00 96.56 87 SER A O 1
ATOM 697 N N . PRO A 1 88 ? -7.704 -6.438 -8.175 1.00 98.00 88 PRO A N 1
ATOM 698 C CA . PRO A 1 88 ? -6.847 -5.279 -8.007 1.00 98.00 88 PRO A CA 1
ATOM 699 C C . PRO A 1 88 ? -5.362 -5.640 -8.013 1.00 98.00 88 PRO A C 1
ATOM 701 O O . PRO A 1 88 ? -4.922 -6.589 -7.354 1.00 98.00 88 PRO A O 1
ATOM 704 N N . LEU A 1 89 ? -4.580 -4.814 -8.702 1.00 98.56 89 LEU A N 1
ATOM 705 C CA . LEU A 1 89 ? -3.123 -4.816 -8.659 1.00 98.56 89 LEU A CA 1
ATOM 706 C C . LEU A 1 89 ? -2.635 -3.799 -7.631 1.00 98.56 89 LEU A C 1
ATOM 708 O O . LEU A 1 89 ? -3.133 -2.674 -7.583 1.00 98.56 89 LEU A O 1
ATOM 712 N N . LEU A 1 90 ? -1.636 -4.182 -6.838 1.00 98.75 90 LEU A N 1
ATOM 713 C CA . LEU A 1 90 ? -0.880 -3.288 -5.968 1.00 98.75 90 LEU A CA 1
ATOM 714 C C . LEU A 1 90 ? 0.388 -2.853 -6.705 1.00 98.75 90 LEU A C 1
ATOM 716 O O . LEU A 1 90 ? 1.277 -3.653 -6.992 1.00 98.75 90 LEU A O 1
ATOM 720 N N . TYR A 1 91 ? 0.455 -1.563 -6.990 1.00 98.75 91 TYR A N 1
ATOM 721 C CA . TYR A 1 91 ? 1.594 -0.878 -7.576 1.00 98.75 91 TYR A CA 1
ATOM 722 C C . TYR A 1 91 ? 2.491 -0.350 -6.463 1.00 98.75 91 TYR A C 1
ATOM 724 O O . TYR A 1 91 ? 2.002 0.320 -5.554 1.00 98.75 91 TYR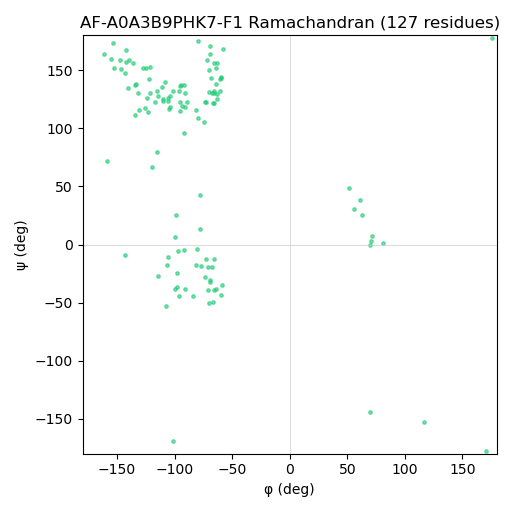 A O 1
ATOM 732 N N . ALA A 1 92 ? 3.789 -0.623 -6.543 1.00 98.75 92 ALA A N 1
ATOM 733 C CA . ALA A 1 92 ? 4.780 -0.219 -5.555 1.00 98.75 92 ALA A CA 1
ATOM 734 C C . ALA A 1 92 ? 6.011 0.350 -6.268 1.00 98.75 92 ALA A C 1
ATOM 736 O O . ALA A 1 92 ? 6.714 -0.374 -6.964 1.00 98.75 92 ALA A O 1
ATOM 737 N N . VAL A 1 93 ? 6.268 1.650 -6.140 1.00 98.62 93 VAL A N 1
ATOM 738 C CA . VAL A 1 93 ? 7.388 2.305 -6.830 1.00 98.62 93 VAL A CA 1
ATOM 739 C C . VAL A 1 93 ? 8.563 2.529 -5.887 1.00 98.62 93 VAL A C 1
ATOM 741 O O . VAL A 1 93 ? 8.395 3.046 -4.780 1.00 98.62 93 VAL A O 1
ATOM 744 N N . SER A 1 94 ? 9.753 2.154 -6.347 1.00 98.56 94 SER A N 1
ATOM 745 C CA . SER A 1 94 ? 11.026 2.465 -5.705 1.00 98.56 94 SER A CA 1
ATOM 746 C C . SER A 1 94 ? 11.720 3.585 -6.472 1.00 98.56 94 SER A C 1
ATOM 748 O O . SER A 1 94 ? 12.071 3.432 -7.647 1.00 98.56 94 SER A O 1
ATOM 750 N N . ALA A 1 95 ? 11.952 4.715 -5.808 1.00 97.50 95 ALA A N 1
ATOM 751 C CA . ALA A 1 95 ? 12.726 5.815 -6.366 1.00 97.50 95 ALA A CA 1
ATOM 752 C C . ALA A 1 95 ? 14.209 5.442 -6.503 1.00 97.50 95 ALA A C 1
ATOM 754 O O . ALA A 1 95 ? 14.880 5.919 -7.419 1.00 97.50 95 ALA A O 1
ATOM 755 N N . THR A 1 96 ? 14.705 4.580 -5.609 1.00 96.12 96 THR A N 1
ATOM 756 C CA . THR A 1 96 ? 16.094 4.097 -5.611 1.00 96.12 96 THR A CA 1
ATOM 757 C C . THR A 1 96 ? 16.342 3.157 -6.784 1.00 96.12 96 THR A C 1
ATOM 759 O O . THR A 1 96 ? 17.277 3.384 -7.557 1.00 96.12 96 THR A O 1
ATOM 762 N N . ASP A 1 97 ? 15.472 2.160 -6.961 1.00 97.81 97 ASP A N 1
ATOM 763 C CA . ASP A 1 97 ? 15.615 1.182 -8.045 1.00 97.81 97 ASP A CA 1
ATOM 764 C C . ASP A 1 97 ? 15.185 1.762 -9.399 1.00 97.81 97 ASP A C 1
ATOM 766 O O . ASP A 1 97 ? 15.594 1.258 -10.441 1.00 97.81 97 ASP A O 1
ATOM 770 N N . LYS A 1 98 ? 14.409 2.858 -9.385 1.00 98.12 98 LYS A N 1
ATOM 771 C CA . LYS A 1 98 ? 13.769 3.476 -10.563 1.00 98.12 98 LYS A CA 1
ATOM 772 C C . LYS A 1 98 ? 12.803 2.506 -11.244 1.00 98.12 98 LYS A C 1
ATOM 774 O O . LYS A 1 98 ? 12.688 2.478 -12.470 1.00 98.12 98 LYS A O 1
ATOM 779 N N . THR A 1 99 ? 12.098 1.747 -10.412 1.00 98.62 99 THR A N 1
ATOM 780 C CA . THR A 1 99 ? 11.294 0.596 -10.818 1.00 98.62 99 THR A CA 1
ATOM 781 C C . THR A 1 99 ? 9.927 0.648 -10.160 1.00 98.62 99 THR A C 1
ATOM 783 O O . THR A 1 99 ? 9.791 0.953 -8.974 1.00 98.62 99 THR A O 1
ATOM 786 N N . LEU A 1 100 ? 8.906 0.330 -10.946 1.00 98.75 100 LEU A N 1
ATOM 787 C CA . LEU A 1 100 ? 7.573 -0.015 -10.490 1.00 98.75 100 LEU A CA 1
ATOM 788 C C . LEU A 1 100 ? 7.481 -1.534 -10.353 1.00 98.75 100 LEU A C 1
ATOM 790 O O . LEU A 1 100 ? 7.589 -2.254 -11.342 1.00 98.75 100 LEU A O 1
ATOM 794 N N . TYR A 1 101 ? 7.219 -2.005 -9.144 1.00 98.81 101 TYR A N 1
ATOM 795 C CA . TYR A 1 101 ? 6.874 -3.384 -8.838 1.00 98.81 101 TYR A CA 1
ATOM 796 C C . TYR A 1 101 ? 5.353 -3.555 -8.862 1.00 98.81 101 TYR A C 1
ATOM 798 O O . TYR A 1 101 ? 4.603 -2.698 -8.383 1.00 98.81 101 TYR A O 1
ATOM 806 N N . ILE A 1 102 ? 4.891 -4.653 -9.455 1.00 98.81 102 ILE A N 1
ATOM 807 C CA . ILE A 1 102 ? 3.474 -4.974 -9.626 1.00 98.81 102 ILE A CA 1
ATOM 808 C C . ILE A 1 102 ? 3.187 -6.258 -8.856 1.00 98.81 102 ILE A C 1
ATOM 810 O O . ILE A 1 102 ? 3.785 -7.300 -9.129 1.00 98.81 102 ILE A O 1
ATOM 814 N N . HIS A 1 103 ? 2.244 -6.184 -7.923 1.00 98.88 103 HIS A N 1
ATOM 815 C CA . HIS A 1 103 ? 1.804 -7.304 -7.102 1.00 98.88 103 HIS A CA 1
ATOM 816 C C . HIS A 1 103 ? 0.307 -7.559 -7.288 1.00 98.88 103 HIS A C 1
ATOM 818 O O . HIS A 1 103 ? -0.466 -6.635 -7.542 1.00 98.88 103 HIS A O 1
ATOM 824 N N . ASP A 1 104 ? -0.131 -8.798 -7.093 1.00 98.56 104 ASP A N 1
ATOM 825 C CA . ASP A 1 104 ? -1.541 -9.096 -6.846 1.00 98.56 104 ASP A CA 1
ATOM 826 C C . ASP A 1 104 ? -1.935 -8.505 -5.481 1.00 98.56 104 ASP A C 1
ATOM 828 O O . ASP A 1 104 ? -1.335 -8.843 -4.458 1.00 98.56 104 ASP A O 1
ATOM 832 N N . ALA A 1 105 ? -2.928 -7.612 -5.423 1.00 98.25 105 ALA A N 1
ATOM 833 C CA . ALA A 1 105 ? -3.218 -6.885 -4.182 1.00 98.25 105 ALA A CA 1
ATOM 834 C C . ALA A 1 105 ? -3.843 -7.768 -3.086 1.00 98.25 105 ALA A C 1
ATOM 836 O O . ALA A 1 105 ? -3.816 -7.406 -1.903 1.00 98.25 105 ALA A O 1
ATOM 837 N N . ARG A 1 106 ? -4.418 -8.924 -3.448 1.00 96.75 106 ARG A N 1
ATOM 838 C CA . ARG A 1 106 ? -5.098 -9.836 -2.513 1.00 96.75 106 ARG A CA 1
ATOM 839 C C . ARG A 1 106 ? -4.114 -10.770 -1.814 1.00 96.75 106 ARG A C 1
ATOM 841 O O . ARG A 1 106 ? -4.211 -10.962 -0.606 1.00 96.75 106 ARG A O 1
ATOM 848 N N . SER A 1 107 ? -3.174 -11.330 -2.563 1.00 97.12 107 SER A N 1
ATOM 849 C CA . SER A 1 107 ? -2.180 -12.299 -2.094 1.00 97.12 107 SER A CA 1
ATOM 850 C C . SER A 1 107 ? -0.821 -11.675 -1.775 1.00 97.12 107 SER A C 1
ATOM 852 O O . SER A 1 107 ? -0.080 -12.230 -0.970 1.00 97.12 107 SER A O 1
ATOM 854 N N . GLY A 1 108 ? -0.489 -10.533 -2.383 1.00 97.75 108 GLY A N 1
ATOM 855 C CA . GLY A 1 108 ? 0.840 -9.923 -2.321 1.00 97.75 108 GLY A CA 1
ATOM 856 C C . GLY A 1 108 ? 1.860 -10.539 -3.286 1.00 97.75 108 GLY A C 1
ATOM 857 O O . GLY A 1 108 ? 3.015 -10.115 -3.294 1.00 97.75 108 GLY A O 1
ATOM 858 N N . ALA A 1 109 ? 1.460 -11.523 -4.100 1.00 98.31 109 ALA A N 1
ATOM 859 C CA . ALA A 1 109 ? 2.351 -12.190 -5.042 1.00 98.31 109 ALA 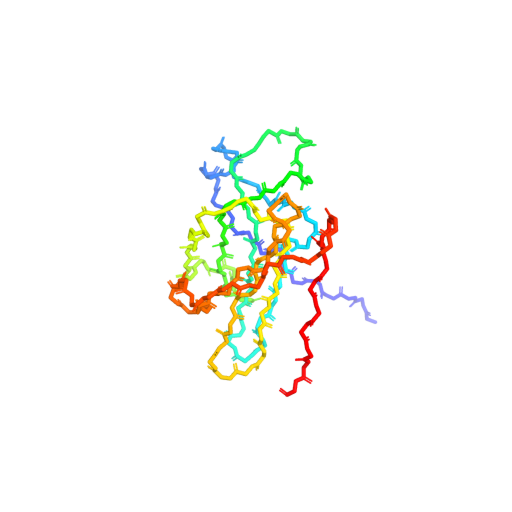A CA 1
ATOM 860 C C . ALA A 1 109 ? 2.925 -11.196 -6.060 1.00 98.31 109 ALA A C 1
ATOM 862 O O . ALA A 1 109 ? 2.178 -10.419 -6.649 1.00 98.31 109 ALA A O 1
ATOM 863 N N . ALA A 1 110 ? 4.239 -11.236 -6.284 1.00 98.31 110 ALA A N 1
ATOM 864 C CA . ALA A 1 110 ? 4.880 -10.454 -7.335 1.00 98.31 110 ALA A CA 1
ATOM 865 C C . ALA A 1 110 ? 4.449 -10.973 -8.717 1.00 98.31 110 ALA A C 1
ATOM 867 O O . ALA A 1 110 ? 4.498 -12.176 -8.977 1.00 98.31 110 ALA A O 1
ATOM 868 N N . LEU A 1 111 ? 4.027 -10.062 -9.592 1.00 98.62 111 LEU A N 1
ATOM 869 C CA . LEU A 1 111 ? 3.519 -10.367 -10.932 1.00 98.62 111 LEU A CA 1
ATOM 870 C C . LEU A 1 111 ? 4.412 -9.820 -12.045 1.00 98.62 111 LEU A C 1
ATOM 872 O O . LEU A 1 111 ? 4.425 -10.370 -13.143 1.00 98.62 111 LEU A O 1
ATOM 876 N N . GLY A 1 112 ? 5.151 -8.742 -11.785 1.00 98.38 112 GLY A N 1
ATOM 877 C CA . GLY A 1 112 ? 6.043 -8.152 -12.774 1.00 98.38 112 GLY A CA 1
ATOM 878 C C . GLY A 1 112 ? 6.616 -6.812 -12.341 1.00 98.38 112 GLY A C 1
ATOM 879 O O . GLY A 1 112 ? 6.350 -6.329 -11.239 1.00 98.38 112 GLY A O 1
ATOM 880 N N . THR A 1 113 ? 7.402 -6.214 -13.231 1.00 98.62 113 THR A N 1
ATOM 881 C CA . THR A 1 113 ? 8.083 -4.940 -12.999 1.00 98.62 113 THR A CA 1
ATOM 882 C C . THR A 1 113 ? 8.104 -4.080 -14.257 1.00 98.62 113 THR A C 1
ATOM 884 O O . THR A 1 113 ? 8.031 -4.594 -15.372 1.00 98.62 113 THR A O 1
ATOM 887 N N . VAL A 1 114 ? 8.246 -2.770 -14.069 1.00 98.50 114 VAL A N 1
ATOM 888 C CA . VAL A 1 114 ? 8.595 -1.802 -15.117 1.00 98.50 114 VAL A CA 1
ATOM 889 C C . VAL A 1 114 ? 9.740 -0.951 -14.585 1.00 98.50 114 VAL A C 1
ATOM 891 O O . VAL A 1 114 ? 9.565 -0.258 -13.586 1.00 98.50 114 VAL A O 1
ATOM 894 N N . ASP A 1 115 ? 10.906 -1.027 -15.212 1.00 97.62 115 ASP A N 1
ATOM 895 C CA . ASP A 1 115 ? 12.113 -0.297 -14.830 1.00 97.62 115 ASP A CA 1
ATOM 896 C C . ASP A 1 115 ? 12.342 0.935 -15.724 1.00 97.62 115 ASP A C 1
ATOM 898 O O . ASP A 1 115 ? 11.442 1.398 -16.428 1.00 97.62 115 ASP A O 1
ATOM 902 N N . GLU A 1 116 ? 13.528 1.539 -15.609 1.00 97.06 116 GLU A N 1
ATOM 903 C CA . GLU A 1 116 ? 13.946 2.723 -16.371 1.00 97.06 116 GLU A CA 1
ATOM 904 C C . GLU A 1 116 ? 13.004 3.939 -16.232 1.00 97.06 116 GLU A C 1
ATOM 906 O O . GLU A 1 116 ? 12.930 4.804 -17.108 1.00 97.06 116 GLU A O 1
ATOM 911 N N . LEU A 1 117 ? 12.334 4.081 -15.080 1.00 97.44 117 LEU A N 1
ATOM 912 C CA . LEU A 1 117 ? 11.363 5.151 -14.798 1.00 97.44 117 LEU A CA 1
ATOM 913 C C . LEU A 1 117 ? 12.020 6.503 -14.458 1.00 97.44 117 LEU A C 1
ATOM 915 O O . LEU A 1 117 ? 11.622 7.225 -13.537 1.00 97.44 117 LEU A O 1
ATOM 919 N N . GLY A 1 118 ? 13.055 6.868 -15.208 1.00 96.31 118 GLY A N 1
ATOM 920 C CA . GLY A 1 118 ? 13.811 8.096 -15.017 1.00 96.31 118 GLY A CA 1
ATOM 921 C C . GLY A 1 118 ? 14.648 8.080 -13.737 1.00 96.31 118 GLY A C 1
ATOM 922 O O . GLY A 1 118 ? 15.260 7.078 -13.378 1.00 96.31 118 GLY A O 1
ATOM 923 N N . ARG A 1 119 ? 14.769 9.239 -13.076 1.00 94.81 119 ARG A N 1
ATOM 924 C CA . ARG A 1 119 ? 15.753 9.427 -11.994 1.00 94.81 119 ARG A CA 1
ATOM 925 C C 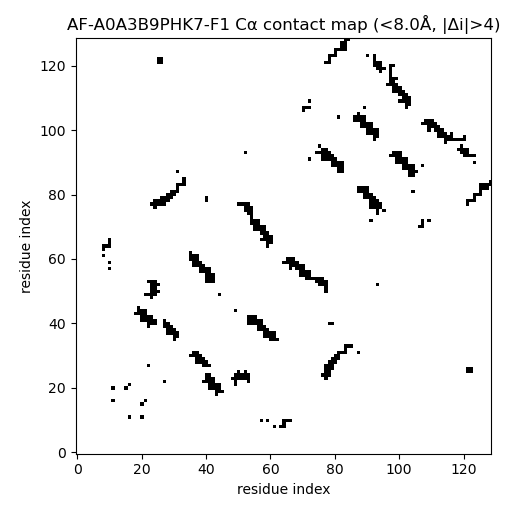. ARG A 1 119 ? 15.228 9.109 -10.594 1.00 94.81 119 ARG A C 1
ATOM 927 O O . ARG A 1 119 ? 16.011 8.632 -9.782 1.00 94.81 119 ARG A O 1
ATOM 934 N N . ALA A 1 120 ? 13.977 9.457 -10.306 1.00 93.56 120 ALA A N 1
ATOM 935 C CA . ALA A 1 120 ? 13.365 9.321 -8.983 1.00 93.56 120 ALA A CA 1
ATOM 936 C C . ALA A 1 120 ? 11.827 9.300 -9.113 1.00 93.56 120 ALA A C 1
ATOM 938 O O . ALA A 1 120 ? 11.165 10.304 -8.820 1.00 93.56 120 ALA A O 1
ATOM 939 N N . PRO A 1 121 ? 11.243 8.207 -9.630 1.00 96.38 121 PRO A N 1
ATOM 940 C CA . PRO A 1 121 ? 9.793 8.071 -9.721 1.00 96.38 121 PRO A CA 1
ATOM 941 C C . PRO A 1 121 ? 9.180 7.997 -8.315 1.00 96.38 121 PRO A C 1
ATOM 943 O O . PRO A 1 121 ? 9.669 7.274 -7.453 1.00 96.38 121 PRO A O 1
ATOM 946 N N . THR A 1 122 ? 8.130 8.779 -8.060 1.00 93.81 122 THR A N 1
ATOM 947 C CA . THR A 1 122 ? 7.570 8.943 -6.700 1.00 93.81 122 THR A CA 1
ATOM 948 C C . THR A 1 122 ? 6.050 9.057 -6.650 1.00 93.81 122 THR A C 1
ATOM 950 O O . THR A 1 122 ? 5.487 9.036 -5.558 1.00 93.81 122 THR A O 1
ATOM 953 N N . LEU A 1 123 ? 5.378 9.189 -7.799 1.00 94.12 123 LEU A N 1
ATOM 954 C CA . LEU A 1 123 ? 3.931 9.367 -7.866 1.00 94.12 123 LEU A CA 1
ATOM 955 C C . LEU A 1 123 ? 3.277 8.250 -8.682 1.00 94.12 123 LEU A C 1
ATOM 957 O O . LEU A 1 123 ? 3.669 8.003 -9.820 1.00 94.12 123 LEU A O 1
ATOM 961 N N . ILE A 1 124 ? 2.242 7.637 -8.119 1.00 96.62 124 ILE A N 1
ATOM 962 C CA . ILE A 1 124 ? 1.329 6.716 -8.787 1.00 96.62 124 ILE A CA 1
ATOM 963 C C . ILE A 1 124 ? -0.057 7.362 -8.796 1.00 96.62 124 ILE A C 1
ATOM 965 O O . ILE A 1 124 ? -0.542 7.855 -7.774 1.00 96.62 124 ILE A O 1
ATOM 969 N N . VAL A 1 125 ? -0.701 7.347 -9.962 1.00 94.56 125 VAL A N 1
ATOM 970 C CA . VAL A 1 125 ? -2.099 7.748 -10.132 1.00 94.56 125 VAL A CA 1
ATOM 971 C C . VAL A 1 125 ? -2.829 6.601 -10.811 1.00 94.56 125 VAL A C 1
ATOM 973 O O . VAL A 1 125 ? -2.508 6.232 -11.938 1.00 94.56 125 VAL A O 1
ATOM 976 N N . THR A 1 126 ? -3.816 6.041 -10.122 1.00 93.06 126 THR A N 1
ATOM 977 C CA . THR A 1 126 ? -4.705 5.006 -10.654 1.00 93.06 126 THR A CA 1
ATOM 978 C C . THR A 1 126 ? -6.065 5.635 -10.945 1.00 93.06 126 THR A C 1
ATOM 980 O O . THR A 1 126 ? -6.644 6.240 -10.040 1.00 93.06 126 THR A O 1
ATOM 983 N N . PRO A 1 127 ? -6.587 5.545 -12.178 1.00 89.56 127 PRO A N 1
ATOM 984 C CA . PRO A 1 127 ? -7.910 6.069 -12.475 1.00 89.56 127 PRO A CA 1
ATOM 985 C C . PRO A 1 127 ? -8.988 5.245 -11.765 1.00 89.56 127 PRO A C 1
ATOM 987 O O . PRO A 1 127 ? -8.899 4.021 -11.689 1.00 89.56 127 PRO A O 1
ATOM 990 N N . ASP A 1 128 ? -10.034 5.929 -11.311 1.00 78.62 128 ASP A N 1
ATOM 991 C CA . ASP A 1 128 ? -11.321 5.309 -11.015 1.00 78.62 128 ASP A CA 1
ATOM 992 C C . ASP A 1 128 ? -12.010 5.012 -12.350 1.00 78.62 128 ASP A C 1
ATOM 994 O O . ASP A 1 128 ? -12.457 5.940 -13.028 1.00 78.6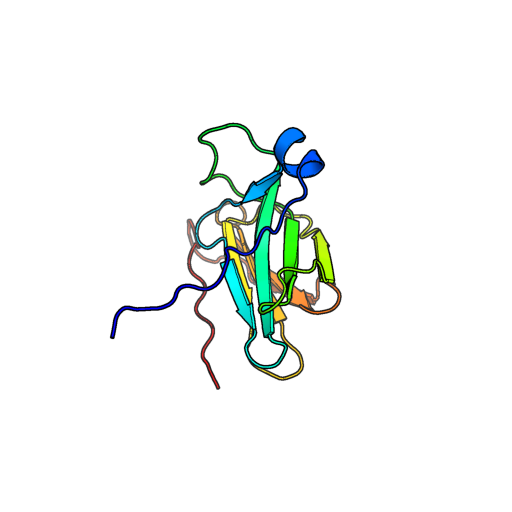2 128 ASP A O 1
ATOM 998 N N . ARG A 1 129 ? -12.048 3.752 -12.774 1.00 64.12 129 ARG A N 1
ATOM 999 C CA . ARG A 1 129 ? -12.914 3.311 -13.874 1.00 64.12 129 ARG A CA 1
ATOM 1000 C C . ARG A 1 129 ? -13.938 2.328 -13.350 1.00 64.12 129 ARG A C 1
ATOM 1002 O O . ARG A 1 129 ? -13.547 1.509 -12.493 1.00 64.12 129 ARG A O 1
#

Nearest PDB structures (foldseek):
  2gc4-assembly2_E  TM=9.788E-01  e=3.706E-16  Paracoccus denitrificans
  1mg3-assembly2_M  TM=9.760E-01  e=1.016E-15  Paracoccus denitrificans
  3c75-assembly1_J  TM=9.780E-01  e=1.591E-15  Paracoccus versutus
  2bbk-assembly1_J  TM=9.821E-01  e=5.161E-15  Paracoccus denitrificans
  2mta-assembly1_H-2  TM=9.780E-01  e=5.161E-15  Paracoccus denitrificans